Protein AF-A0A1G0I8A7-F1 (afdb_monomer_lite)

Structure (mmCIF, N/CA/C/O backbone):
data_AF-A0A1G0I8A7-F1
#
_entry.id   AF-A0A1G0I8A7-F1
#
loop_
_atom_site.group_PDB
_atom_site.id
_atom_site.type_symbol
_atom_site.label_atom_id
_atom_site.label_alt_id
_atom_site.label_comp_id
_atom_site.label_asym_id
_atom_site.label_entity_id
_atom_site.label_seq_id
_atom_site.pdbx_PDB_ins_code
_atom_site.Cartn_x
_atom_site.Cartn_y
_atom_site.Cartn_z
_atom_site.occupancy
_atom_site.B_iso_or_equiv
_atom_site.auth_seq_id
_atom_site.auth_comp_id
_atom_site.auth_asym_id
_atom_site.auth_atom_id
_atom_site.pdbx_PDB_model_num
ATOM 1 N N . MET A 1 1 ? 21.367 -0.487 -5.328 1.00 58.59 1 MET A N 1
ATOM 2 C CA . MET A 1 1 ? 20.709 -0.122 -4.054 1.00 58.59 1 MET A CA 1
ATOM 3 C C . MET A 1 1 ? 19.852 -1.311 -3.651 1.00 58.59 1 MET A C 1
ATOM 5 O O . MET A 1 1 ? 19.313 -1.938 -4.552 1.00 58.59 1 MET A O 1
ATOM 9 N N . LEU A 1 2 ? 19.801 -1.679 -2.370 1.00 81.94 2 LEU A N 1
ATOM 10 C CA . LEU A 1 2 ? 18.893 -2.737 -1.908 1.00 81.94 2 LEU A CA 1
ATOM 11 C C . LEU A 1 2 ? 17.459 -2.198 -1.983 1.00 81.94 2 LEU A C 1
ATOM 13 O O . LEU A 1 2 ? 17.202 -1.116 -1.460 1.00 81.94 2 LEU A O 1
ATOM 17 N N . ASP A 1 3 ? 16.574 -2.905 -2.680 1.00 93.94 3 ASP A N 1
ATOM 18 C CA . ASP A 1 3 ? 15.157 -2.542 -2.786 1.00 93.94 3 ASP A CA 1
ATOM 19 C C . ASP A 1 3 ? 14.372 -3.022 -1.548 1.00 93.94 3 ASP A C 1
ATOM 21 O O . ASP A 1 3 ? 14.861 -3.838 -0.759 1.00 93.94 3 ASP A O 1
ATOM 25 N N . ILE A 1 4 ? 13.170 -2.483 -1.346 1.00 94.38 4 ILE A N 1
ATOM 26 C CA . ILE A 1 4 ? 12.315 -2.737 -0.184 1.00 94.38 4 ILE A CA 1
ATOM 27 C C . ILE A 1 4 ? 11.201 -3.708 -0.578 1.00 94.38 4 ILE A C 1
ATOM 29 O O . ILE A 1 4 ? 10.385 -3.397 -1.438 1.00 94.38 4 ILE A O 1
ATOM 33 N N . PHE A 1 5 ? 11.144 -4.846 0.117 1.00 97.19 5 PHE A N 1
ATOM 34 C CA . PHE A 1 5 ? 10.178 -5.932 -0.121 1.00 97.19 5 PHE A CA 1
ATOM 35 C C . PHE A 1 5 ? 9.355 -6.295 1.120 1.00 97.19 5 PHE A C 1
ATOM 37 O O . PHE A 1 5 ? 8.762 -7.364 1.184 1.00 97.19 5 PHE A O 1
ATOM 44 N N . LYS A 1 6 ? 9.380 -5.473 2.174 1.00 96.56 6 LYS A N 1
ATOM 45 C CA . LYS A 1 6 ? 8.681 -5.789 3.424 1.00 96.56 6 LYS A CA 1
ATOM 46 C C . LYS A 1 6 ? 7.879 -4.600 3.904 1.00 96.56 6 LYS A C 1
ATOM 48 O O . LYS A 1 6 ? 8.460 -3.561 4.218 1.00 96.56 6 LYS A O 1
ATOM 53 N N . VAL A 1 7 ? 6.572 -4.788 4.058 1.00 96.12 7 VAL A N 1
ATOM 54 C CA . VAL A 1 7 ? 5.684 -3.769 4.618 1.00 96.12 7 VAL A CA 1
ATOM 55 C C . VAL A 1 7 ? 5.282 -4.155 6.038 1.00 96.12 7 VAL A C 1
ATOM 57 O O . VAL A 1 7 ? 4.860 -5.273 6.323 1.00 96.12 7 VAL A O 1
ATOM 60 N N . ILE A 1 8 ? 5.398 -3.212 6.974 1.00 96.25 8 ILE A N 1
ATOM 61 C CA . ILE A 1 8 ? 5.008 -3.426 8.371 1.00 96.25 8 ILE A CA 1
ATOM 62 C C . ILE A 1 8 ? 3.897 -2.445 8.731 1.00 96.25 8 ILE A C 1
ATOM 64 O O . ILE A 1 8 ? 4.121 -1.249 8.891 1.00 96.25 8 ILE A O 1
ATOM 68 N N . LEU A 1 9 ? 2.685 -2.965 8.933 1.00 96.50 9 LEU A N 1
ATOM 69 C CA . LEU A 1 9 ? 1.568 -2.167 9.436 1.00 96.50 9 LEU A CA 1
ATOM 70 C C . LEU A 1 9 ? 1.633 -2.054 10.961 1.00 96.50 9 LEU A C 1
ATOM 72 O O . LEU A 1 9 ? 1.519 -3.054 11.683 1.00 96.50 9 LEU A O 1
ATOM 76 N N . ALA A 1 10 ? 1.748 -0.823 11.459 1.00 95.81 10 ALA A N 1
ATOM 77 C CA . ALA A 1 10 ? 1.671 -0.533 12.884 1.00 95.81 10 ALA A CA 1
ATOM 78 C C . ALA A 1 10 ? 0.334 -1.005 13.486 1.00 95.81 10 ALA A C 1
ATOM 80 O O . ALA A 1 10 ? -0.706 -1.044 12.823 1.00 95.81 10 ALA A O 1
ATOM 81 N N . LYS A 1 11 ? 0.33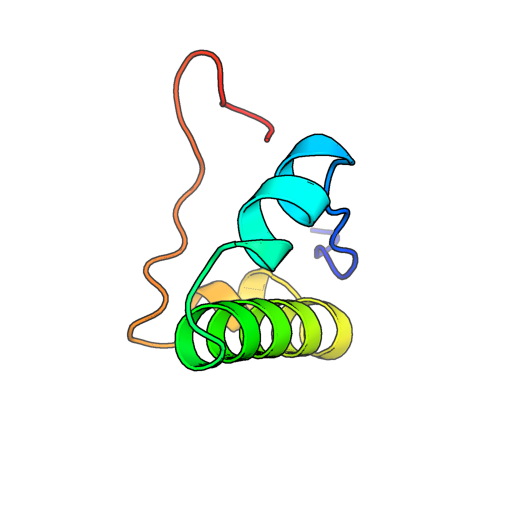2 -1.313 14.789 1.00 97.56 11 LYS A N 1
ATOM 82 C CA . LYS A 1 11 ? -0.874 -1.760 15.511 1.00 97.56 11 LYS A CA 1
ATOM 83 C C . LYS A 1 11 ? -2.044 -0.783 15.359 1.00 97.56 11 LYS A C 1
ATOM 85 O O . LYS A 1 11 ? -3.183 -1.224 15.229 1.00 97.56 11 LYS A O 1
ATOM 90 N N . GLN A 1 12 ? -1.762 0.520 15.374 1.00 97.06 12 GLN A N 1
ATOM 91 C CA . GLN A 1 12 ? -2.785 1.547 15.194 1.00 97.06 12 GLN A CA 1
ATOM 92 C C . GLN A 1 12 ? -3.352 1.529 13.768 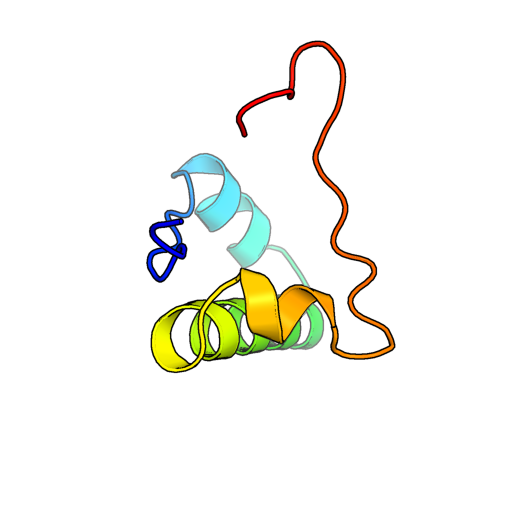1.00 97.06 12 GLN A C 1
ATOM 94 O O . GLN A 1 12 ? -4.564 1.435 13.616 1.00 97.06 12 GLN A O 1
ATOM 99 N N . ALA A 1 13 ? -2.496 1.450 12.742 1.00 96.44 13 ALA A N 1
ATOM 100 C CA . ALA A 1 13 ? -2.932 1.343 11.349 1.00 96.44 13 ALA A CA 1
ATOM 101 C C . ALA A 1 13 ? -3.866 0.142 11.122 1.00 96.44 13 ALA A C 1
ATOM 103 O O . ALA A 1 13 ? -4.913 0.281 10.500 1.00 96.44 13 ALA A O 1
ATOM 104 N N . LYS A 1 14 ? -3.562 -1.024 11.709 1.00 97.62 14 LYS A N 1
ATOM 105 C CA . LYS A 1 14 ? -4.447 -2.204 11.639 1.00 97.62 14 LYS A CA 1
ATOM 106 C C . LYS A 1 14 ? -5.836 -1.945 12.244 1.00 97.62 14 LYS A C 1
ATOM 108 O O . LYS A 1 14 ? -6.834 -2.404 11.694 1.00 97.62 14 LYS A O 1
ATOM 113 N N . ARG A 1 15 ? -5.909 -1.212 13.363 1.00 98.19 15 ARG A N 1
ATOM 114 C CA . ARG A 1 15 ? -7.177 -0.831 14.020 1.00 98.19 15 ARG A CA 1
ATOM 115 C C . ARG A 1 15 ? -7.971 0.194 13.219 1.00 98.19 15 ARG A C 1
ATOM 117 O O . ARG A 1 15 ? -9.195 0.206 13.296 1.00 98.19 15 ARG A O 1
ATOM 124 N N . ASP A 1 16 ? -7.287 1.070 12.499 1.00 98.12 16 ASP A N 1
ATOM 125 C CA . ASP A 1 16 ? -7.947 2.068 11.665 1.00 98.12 16 ASP A CA 1
ATOM 126 C C . ASP A 1 16 ? -8.483 1.415 10.387 1.00 98.12 16 ASP A C 1
ATOM 128 O O . ASP A 1 16 ? -9.647 1.609 10.044 1.00 98.12 16 ASP A O 1
ATOM 132 N N . LEU A 1 17 ? -7.699 0.525 9.766 1.00 97.88 17 LEU A N 1
ATOM 133 C CA . LEU A 1 17 ? -8.114 -0.258 8.598 1.00 97.88 17 LEU A CA 1
ATOM 134 C C . LEU A 1 17 ? -9.367 -1.098 8.857 1.00 97.88 17 LEU A C 1
ATOM 136 O O . LEU A 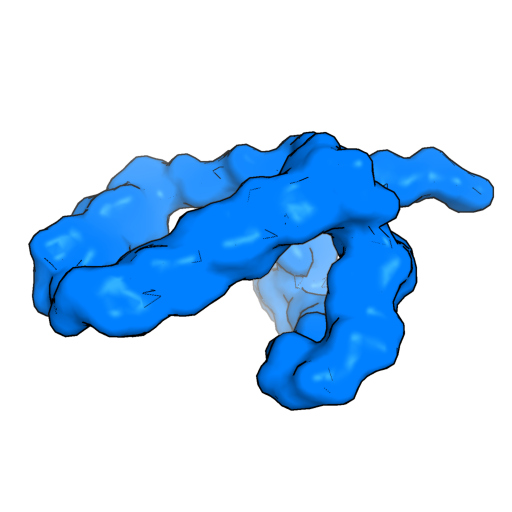1 17 ? -10.209 -1.206 7.971 1.00 97.88 17 LEU A O 1
ATOM 140 N N . SER A 1 18 ? -9.544 -1.641 10.067 1.00 97.00 18 SER A N 1
ATOM 141 C CA . SER A 1 18 ? -10.736 -2.435 10.400 1.00 97.00 18 SER A CA 1
ATOM 142 C C . SER A 1 18 ? -12.041 -1.631 10.391 1.00 97.00 18 SER A C 1
ATOM 144 O O . SER A 1 18 ? -13.114 -2.225 10.442 1.00 97.00 18 SER A O 1
ATOM 146 N N . LYS A 1 19 ? -11.967 -0.294 10.376 1.00 98.06 19 LYS A N 1
ATOM 147 C CA . LYS A 1 19 ? -13.127 0.612 10.364 1.00 98.06 19 LYS A CA 1
ATOM 148 C C . LYS A 1 19 ? -13.424 1.176 8.973 1.00 98.06 19 LYS A C 1
ATOM 150 O O . LYS A 1 19 ? -14.434 1.854 8.803 1.00 98.06 19 LYS A O 1
ATOM 155 N N . LEU A 1 20 ? -12.546 0.947 7.996 1.00 97.94 20 LEU A N 1
ATOM 156 C CA . LEU A 1 20 ? -12.683 1.499 6.652 1.00 97.94 20 LEU A CA 1
ATOM 157 C C . LEU A 1 20 ? -13.536 0.597 5.748 1.00 97.94 20 LEU A C 1
ATOM 159 O O . LEU A 1 20 ? -13.610 -0.615 5.963 1.00 97.94 20 LEU A O 1
ATOM 163 N N . PRO A 1 21 ? -14.142 1.155 4.683 1.00 98.56 21 PRO A N 1
ATOM 164 C CA . PRO A 1 21 ? -14.794 0.358 3.654 1.00 98.56 21 PRO A CA 1
ATOM 165 C C . PRO A 1 21 ? -13.852 -0.693 3.053 1.00 98.56 21 PRO A C 1
ATOM 167 O O . PRO A 1 21 ? -12.690 -0.411 2.749 1.00 98.56 21 PRO A O 1
ATOM 170 N N . SER A 1 22 ? -14.375 -1.896 2.804 1.00 97.69 22 SER A N 1
ATOM 171 C CA . SER A 1 22 ? -13.579 -3.047 2.349 1.00 97.69 22 SER A CA 1
ATOM 172 C C . SER A 1 22 ? -12.796 -2.789 1.059 1.00 97.69 22 SER A C 1
ATOM 174 O O . SER A 1 22 ? -11.695 -3.307 0.895 1.00 97.69 22 SER A O 1
ATOM 176 N N . HIS A 1 23 ? -13.323 -1.963 0.154 1.00 97.75 23 HIS A N 1
ATOM 177 C CA . HIS A 1 23 ? -12.646 -1.624 -1.096 1.00 97.75 23 HIS A CA 1
ATOM 178 C C . HIS A 1 23 ? -11.377 -0.781 -0.881 1.00 97.75 23 HIS A C 1
ATOM 180 O O . HIS A 1 23 ? -10.434 -0.920 -1.653 1.00 97.75 23 HIS A O 1
ATOM 186 N N . ILE A 1 24 ? -11.318 0.048 0.168 1.00 96.94 24 ILE A N 1
ATOM 187 C CA . ILE A 1 24 ? -10.109 0.806 0.525 1.00 96.94 24 ILE A CA 1
ATOM 188 C C . ILE A 1 24 ? -9.051 -0.145 1.081 1.00 96.94 24 ILE A C 1
ATOM 190 O O . ILE A 1 24 ? -7.906 -0.125 0.636 1.00 96.94 24 ILE A O 1
ATOM 194 N N . VAL A 1 25 ? -9.456 -1.033 1.994 1.00 98.19 25 VAL A N 1
ATOM 195 C CA . VAL A 1 25 ? -8.558 -2.036 2.583 1.00 98.19 25 VAL A CA 1
ATOM 196 C C . VAL A 1 25 ? -7.984 -2.948 1.499 1.00 98.19 25 VAL A C 1
ATOM 198 O O . VAL A 1 25 ? -6.783 -3.182 1.477 1.00 98.19 25 VAL A O 1
ATOM 201 N N . ARG A 1 26 ? -8.809 -3.407 0.549 1.00 98.12 26 ARG A N 1
ATOM 202 C CA . ARG A 1 26 ? -8.351 -4.237 -0.578 1.00 98.12 26 ARG A CA 1
ATOM 203 C C . ARG A 1 26 ? -7.313 -3.535 -1.449 1.00 98.12 26 ARG A C 1
ATOM 205 O O . ARG A 1 26 ? -6.345 -4.178 -1.828 1.00 98.12 26 ARG A O 1
ATOM 212 N N . LYS A 1 27 ? -7.486 -2.241 -1.738 1.00 96.00 27 LYS A N 1
ATOM 213 C CA . LYS A 1 27 ? -6.496 -1.470 -2.507 1.00 96.00 27 LYS A CA 1
ATOM 214 C C . LYS A 1 27 ? -5.156 -1.388 -1.782 1.00 96.00 27 LYS A C 1
ATOM 216 O O . LYS A 1 27 ? -4.133 -1.636 -2.406 1.00 96.00 27 LYS A O 1
ATOM 221 N N . LEU A 1 28 ? -5.166 -1.106 -0.476 1.00 96.88 28 LEU A N 1
ATOM 222 C CA . LEU A 1 28 ? -3.934 -1.092 0.313 1.00 96.88 28 LEU A CA 1
ATOM 223 C C . LEU A 1 28 ? -3.260 -2.466 0.323 1.00 96.88 28 LEU A C 1
ATOM 225 O O . LEU A 1 28 ? -2.062 -2.547 0.107 1.00 96.88 28 LEU A O 1
ATOM 229 N N . MET A 1 29 ? -4.014 -3.541 0.566 1.00 97.81 29 MET A N 1
ATOM 230 C CA . MET A 1 29 ? -3.432 -4.886 0.609 1.00 97.81 29 MET A CA 1
ATOM 231 C C . MET A 1 29 ? -2.909 -5.333 -0.763 1.00 97.81 29 MET A C 1
ATOM 233 O O . MET A 1 29 ? -1.912 -6.037 -0.804 1.00 97.81 29 MET A O 1
ATOM 237 N N . GLY A 1 30 ? -3.529 -4.891 -1.864 1.00 96.94 30 GLY A N 1
ATOM 238 C CA . GLY A 1 30 ? -2.992 -5.090 -3.214 1.00 96.94 30 GLY A CA 1
ATOM 239 C C . GLY A 1 30 ? -1.651 -4.385 -3.409 1.00 96.94 30 GLY A C 1
ATOM 240 O O . GLY A 1 30 ? -0.696 -5.008 -3.846 1.00 96.94 30 GLY A O 1
ATOM 241 N N . TRP A 1 31 ? -1.541 -3.125 -2.980 1.00 96.75 31 TRP A N 1
ATOM 242 C CA . TRP A 1 31 ? -0.261 -2.412 -2.995 1.00 96.75 31 TRP A CA 1
ATOM 243 C C . TRP A 1 31 ? 0.805 -3.098 -2.121 1.00 96.75 31 TRP A C 1
ATOM 245 O O . TRP A 1 31 ? 1.951 -3.222 -2.539 1.00 96.75 31 TRP A O 1
ATOM 255 N N . VAL A 1 32 ? 0.434 -3.591 -0.928 1.00 97.62 32 VAL A N 1
ATOM 256 C CA . VAL A 1 32 ? 1.348 -4.364 -0.064 1.00 97.62 32 VAL A CA 1
ATOM 257 C C . VAL A 1 32 ? 1.865 -5.600 -0.796 1.00 97.62 32 VAL A C 1
ATOM 259 O O . VAL A 1 32 ? 3.072 -5.806 -0.841 1.00 97.62 32 VAL A O 1
ATOM 262 N N . ASP A 1 33 ? 0.967 -6.386 -1.389 1.00 98.00 33 ASP A N 1
ATOM 263 C CA . ASP A 1 33 ? 1.322 -7.594 -2.136 1.00 98.00 33 ASP A CA 1
ATOM 264 C C . ASP A 1 33 ? 2.248 -7.273 -3.322 1.00 98.00 33 ASP A C 1
ATOM 266 O O . ASP A 1 33 ? 3.249 -7.952 -3.541 1.00 98.00 33 ASP A O 1
ATOM 270 N N . GLU A 1 34 ? 1.991 -6.185 -4.050 1.00 96.81 34 GLU A N 1
ATOM 271 C CA . GLU A 1 34 ? 2.861 -5.748 -5.144 1.00 96.81 34 GLU A CA 1
ATOM 272 C C . GLU A 1 34 ? 4.264 -5.354 -4.658 1.00 96.81 34 GLU A C 1
ATOM 274 O O . GLU A 1 34 ? 5.251 -5.769 -5.270 1.00 96.81 34 GLU A O 1
ATOM 279 N N . VAL A 1 35 ? 4.381 -4.618 -3.545 1.00 97.19 35 VAL A N 1
ATOM 280 C CA . VAL A 1 35 ? 5.683 -4.254 -2.954 1.00 97.19 35 VAL A CA 1
ATOM 281 C C . VAL A 1 35 ? 6.441 -5.494 -2.489 1.00 97.19 35 VAL A C 1
ATOM 283 O O . VAL A 1 35 ? 7.638 -5.606 -2.745 1.00 97.19 35 VAL A O 1
ATOM 286 N N . GLU A 1 36 ? 5.771 -6.434 -1.823 1.00 97.88 36 GLU A N 1
ATOM 287 C CA . GLU A 1 36 ? 6.419 -7.635 -1.284 1.00 97.88 36 GLU A CA 1
ATOM 288 C C . GLU A 1 36 ? 6.870 -8.615 -2.380 1.00 97.88 36 GLU A C 1
ATOM 290 O O . GLU A 1 36 ? 7.875 -9.304 -2.198 1.00 97.88 36 GLU A O 1
ATOM 295 N N . ASN A 1 37 ? 6.200 -8.635 -3.539 1.00 97.81 37 ASN A N 1
ATOM 296 C CA . ASN A 1 37 ? 6.559 -9.506 -4.665 1.00 97.81 37 ASN A CA 1
ATOM 297 C C . ASN A 1 37 ? 7.478 -8.847 -5.707 1.00 97.81 37 ASN A C 1
ATOM 299 O O . ASN A 1 37 ? 8.286 -9.536 -6.330 1.00 97.81 37 ASN A O 1
ATOM 303 N N . THR A 1 38 ? 7.355 -7.535 -5.920 1.00 96.12 38 THR A N 1
ATOM 304 C CA . THR A 1 38 ? 8.001 -6.828 -7.047 1.00 96.12 38 THR A CA 1
ATOM 305 C C . THR A 1 38 ? 9.048 -5.811 -6.592 1.00 96.12 38 THR A C 1
ATOM 307 O O . THR A 1 38 ? 9.975 -5.516 -7.343 1.00 96.12 38 THR A O 1
ATOM 310 N N . GLY A 1 39 ? 8.950 -5.325 -5.354 1.00 96.38 39 GLY A N 1
ATOM 311 C CA . GLY A 1 39 ? 9.848 -4.321 -4.790 1.00 96.38 39 GLY A CA 1
ATOM 312 C C . GLY A 1 39 ? 9.309 -2.899 -4.942 1.00 96.38 39 GLY A C 1
ATOM 313 O O . GLY A 1 39 ? 8.716 -2.528 -5.959 1.00 96.38 39 GLY A O 1
ATOM 314 N N . LEU A 1 40 ? 9.512 -2.078 -3.907 1.00 95.06 40 LEU A N 1
ATOM 315 C CA . LEU A 1 40 ? 8.996 -0.709 -3.850 1.00 95.06 40 LEU A CA 1
ATOM 316 C C . LEU A 1 40 ? 9.476 0.140 -5.033 1.00 95.06 40 LE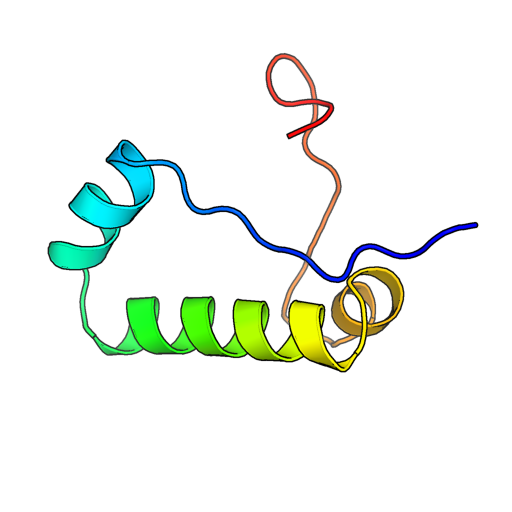U A C 1
ATOM 318 O O . LEU A 1 40 ? 8.717 0.957 -5.551 1.00 95.06 40 LEU A O 1
ATOM 322 N N . SER A 1 41 ? 10.725 -0.033 -5.470 1.00 94.31 41 SER A N 1
ATOM 323 C CA . SER A 1 41 ? 11.287 0.774 -6.555 1.00 94.31 41 SER A CA 1
ATOM 324 C C . SER A 1 41 ? 10.547 0.604 -7.887 1.00 94.31 41 SER A C 1
ATOM 326 O O . SER A 1 41 ? 10.396 1.582 -8.622 1.00 94.31 41 SER A O 1
ATOM 328 N N . GLU A 1 42 ? 10.043 -0.597 -8.175 1.00 95.44 42 GLU A N 1
ATOM 329 C CA . GLU A 1 42 ? 9.246 -0.887 -9.368 1.00 95.44 42 GLU A CA 1
ATOM 330 C C . GLU A 1 42 ? 7.789 -0.457 -9.187 1.00 95.44 42 GLU A C 1
ATOM 332 O O . GLU A 1 42 ? 7.231 0.193 -10.072 1.00 95.44 42 GLU A O 1
ATOM 337 N N . VAL A 1 43 ? 7.202 -0.720 -8.015 1.00 95.50 43 VAL A N 1
ATOM 338 C CA . VAL A 1 43 ? 5.824 -0.314 -7.686 1.00 95.50 43 VAL A CA 1
ATOM 339 C C . VAL A 1 43 ? 5.633 1.200 -7.812 1.00 95.50 43 VAL A C 1
ATOM 341 O O . VAL A 1 43 ? 4.651 1.653 -8.397 1.00 95.50 43 VAL A O 1
ATOM 344 N N . LYS A 1 44 ? 6.619 2.003 -7.389 1.00 93.38 44 LYS A N 1
ATOM 345 C CA . LYS A 1 44 ? 6.607 3.471 -7.540 1.00 93.38 44 LYS A CA 1
ATOM 346 C C . LYS A 1 44 ? 6.454 3.959 -8.985 1.00 93.38 44 LYS A C 1
ATOM 348 O O . LYS A 1 44 ? 6.059 5.103 -9.202 1.00 93.38 44 LYS A O 1
ATOM 353 N N . LYS A 1 45 ? 6.805 3.136 -9.978 1.00 93.69 45 LYS A N 1
ATOM 354 C CA . LYS A 1 45 ? 6.709 3.491 -11.402 1.00 93.69 45 L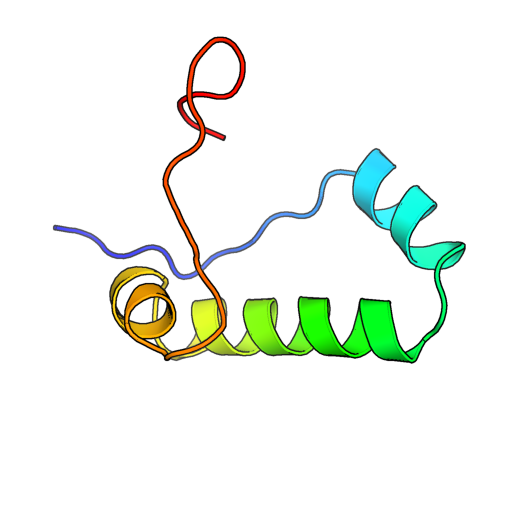YS A CA 1
ATOM 355 C C . LYS A 1 45 ? 5.302 3.276 -11.959 1.00 93.69 45 LYS A C 1
ATOM 357 O O . LYS A 1 45 ? 5.022 3.745 -13.062 1.00 93.69 45 LYS A O 1
ATOM 362 N N . ILE A 1 46 ? 4.429 2.574 -11.233 1.00 93.75 46 ILE A N 1
ATOM 363 C CA . ILE A 1 46 ? 3.070 2.264 -11.672 1.00 93.75 46 ILE A CA 1
ATOM 364 C C . ILE A 1 46 ? 2.235 3.557 -11.687 1.00 93.75 46 ILE A C 1
ATOM 366 O O . ILE A 1 46 ? 2.077 4.213 -10.649 1.00 93.75 46 ILE A O 1
ATOM 370 N N . PRO A 1 47 ? 1.672 3.952 -12.846 1.00 92.62 47 PRO A N 1
ATOM 371 C CA . PRO A 1 47 ? 0.824 5.133 -12.929 1.00 92.62 47 PRO A CA 1
ATOM 372 C C . PRO A 1 47 ? -0.391 5.018 -12.001 1.00 92.62 47 PRO A C 1
ATOM 374 O O . PRO A 1 47 ? -1.146 4.051 -12.066 1.00 92.62 47 PRO A O 1
ATOM 377 N N . GLY A 1 48 ? -0.604 6.035 -11.165 1.00 86.62 48 GLY A N 1
ATOM 378 C CA . GLY A 1 48 ? -1.764 6.132 -10.274 1.00 86.62 48 GLY A CA 1
ATOM 379 C C . GLY A 1 48 ? -1.497 5.821 -8.798 1.00 86.62 48 GLY A C 1
ATOM 380 O O . GLY A 1 48 ? -2.335 6.181 -7.974 1.00 86.62 48 GLY A O 1
ATOM 381 N N . TYR A 1 49 ? -0.353 5.227 -8.435 1.00 87.81 49 TYR A N 1
ATOM 382 C CA . TYR A 1 49 ? 0.020 5.074 -7.019 1.00 87.81 49 TYR A CA 1
ATOM 383 C C . TYR A 1 49 ? 0.542 6.363 -6.393 1.00 87.81 49 TYR A C 1
ATOM 385 O O . TYR A 1 49 ? 0.213 6.649 -5.247 1.00 87.81 49 TYR A O 1
ATOM 393 N N . HIS A 1 50 ? 1.245 7.199 -7.165 1.00 86.06 50 HIS A N 1
ATOM 394 C CA . HIS A 1 50 ? 1.753 8.493 -6.690 1.00 86.06 50 HIS A CA 1
ATOM 395 C C . HIS A 1 50 ? 2.576 8.377 -5.390 1.00 86.06 50 HIS A C 1
ATOM 397 O O . HIS A 1 50 ? 2.538 9.265 -4.537 1.00 86.06 50 HIS A O 1
ATOM 403 N N . ASP A 1 51 ? 3.307 7.270 -5.243 1.00 87.00 51 ASP A N 1
ATOM 404 C CA . ASP A 1 51 ? 4.129 6.996 -4.073 1.00 87.00 51 ASP A CA 1
ATOM 405 C C . ASP A 1 51 ? 5.345 7.921 -4.052 1.00 87.00 51 ASP A C 1
ATOM 407 O O . ASP A 1 51 ? 6.280 7.779 -4.843 1.00 87.00 51 ASP A O 1
ATOM 411 N N . GLU A 1 52 ? 5.360 8.853 -3.104 1.00 87.00 52 GLU A N 1
ATOM 412 C CA . GLU A 1 52 ? 6.448 9.806 -2.924 1.00 87.00 52 GLU A CA 1
ATOM 413 C C . GLU A 1 52 ? 7.013 9.733 -1.504 1.00 87.00 52 GLU A C 1
ATOM 415 O O . GLU A 1 52 ? 6.256 9.536 -0.548 1.00 87.00 52 GLU A O 1
ATOM 420 N N . PRO A 1 53 ? 8.336 9.919 -1.328 1.00 89.06 53 PRO A N 1
ATOM 421 C CA . PRO A 1 53 ? 8.933 9.958 -0.005 1.00 89.06 53 PRO A CA 1
ATOM 422 C C . PRO A 1 53 ? 8.262 11.009 0.878 1.00 89.06 53 PRO A C 1
ATOM 424 O O . PRO A 1 53 ? 8.080 12.170 0.489 1.00 89.06 53 PRO A O 1
ATOM 427 N N . LEU A 1 54 ? 7.930 10.600 2.098 1.00 91.00 54 LEU A N 1
ATOM 428 C CA . LEU A 1 54 ? 7.401 11.498 3.110 1.00 91.00 54 LEU A CA 1
ATOM 429 C C . LEU A 1 54 ? 8.462 12.533 3.518 1.00 91.00 54 LEU A C 1
ATOM 431 O O . LEU A 1 54 ? 9.668 12.304 3.422 1.00 91.00 54 LEU A O 1
ATOM 435 N N . LYS A 1 55 ? 8.003 13.703 3.971 1.00 92.56 55 LYS A N 1
ATOM 436 C CA . LYS A 1 55 ? 8.856 14.847 4.334 1.00 92.56 55 LYS A CA 1
ATOM 437 C C . LYS A 1 55 ? 8.623 15.274 5.787 1.00 92.56 55 LYS A C 1
ATOM 439 O O . LYS A 1 55 ? 7.606 14.936 6.396 1.00 92.56 55 LYS A O 1
ATOM 444 N N . GLY A 1 56 ? 9.548 16.066 6.332 1.00 94.31 56 GLY A N 1
ATOM 445 C CA . GLY A 1 56 ? 9.448 16.633 7.684 1.00 94.31 56 GLY A CA 1
ATOM 446 C C . GLY A 1 56 ? 9.561 15.570 8.778 1.00 94.31 56 GLY A C 1
ATOM 447 O O . GLY A 1 56 ? 10.352 14.646 8.652 1.00 94.31 56 GLY A O 1
ATOM 448 N N . ASN A 1 57 ? 8.731 15.655 9.823 1.00 93.88 57 ASN A N 1
ATOM 449 C CA . ASN A 1 57 ? 8.736 14.710 10.959 1.00 93.88 57 ASN A CA 1
ATOM 450 C C . ASN A 1 57 ? 8.377 13.261 10.582 1.00 93.88 57 ASN A C 1
ATOM 452 O O . ASN A 1 57 ? 8.405 12.373 11.431 1.00 93.88 57 ASN A O 1
ATOM 456 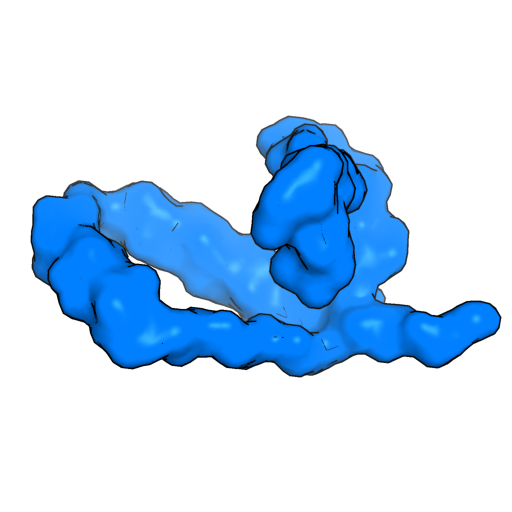N N . ARG A 1 58 ? 7.961 13.042 9.331 1.00 88.62 58 ARG A N 1
ATOM 457 C CA . ARG A 1 58 ? 7.653 11.727 8.769 1.00 88.62 58 ARG A CA 1
ATOM 458 C C . ARG A 1 58 ? 8.671 11.287 7.722 1.00 88.62 58 ARG A C 1
ATOM 460 O O . ARG A 1 58 ? 8.453 10.263 7.091 1.00 88.62 58 ARG A O 1
ATOM 467 N N . ALA A 1 59 ? 9.734 12.062 7.504 1.00 88.81 59 ALA A N 1
ATOM 468 C CA . ALA A 1 59 ? 10.869 11.579 6.736 1.00 88.81 59 ALA A CA 1
ATOM 469 C C . ALA A 1 59 ? 11.375 10.282 7.387 1.00 88.81 59 ALA A C 1
ATOM 471 O O . ALA A 1 59 ? 11.370 10.176 8.611 1.00 88.81 59 ALA A O 1
ATOM 472 N N . GLU A 1 60 ? 11.758 9.310 6.559 1.00 80.12 60 GLU A N 1
ATOM 473 C CA . GLU A 1 60 ? 12.179 7.957 6.970 1.00 80.12 60 GLU A CA 1
ATOM 474 C C . GLU A 1 60 ? 11.062 7.008 7.444 1.00 80.12 60 GLU A C 1
ATOM 476 O O . GLU A 1 60 ? 11.358 5.891 7.870 1.00 80.12 60 GLU A O 1
ATOM 481 N N . GLN A 1 61 ? 9.790 7.413 7.343 1.00 74.19 61 GLN A N 1
ATOM 482 C CA . GLN A 1 61 ? 8.646 6.495 7.457 1.00 74.19 61 GLN A CA 1
ATOM 483 C C . GLN A 1 61 ? 8.248 5.891 6.114 1.00 74.19 61 GLN A C 1
ATOM 485 O O . GLN A 1 61 ? 8.417 6.581 5.081 1.00 74.19 61 GLN A O 1
#

pLDDT: mean 93.66, std 6.68, range [58.59, 98.56]

Foldseek 3Di:
DDFAQDDDQDPVNVVVLVPDDPVVNVVVVVLNNCCNVPTPVVSCVDPPPVDDADDDPRGVD

Secondary structure (DSSP, 8-state):
-PPP------HHHHHHHTTS-HHHHHHHHHHHHHHHHH-HHHHTTSTTT------GGGTT-

Radius of gyration: 12.6 Å; chains: 1; bounding box: 36×26×28 Å

Sequence (61 aa):
MLDIFKVILAKQAKRDLSKLPSHIVRKLMGWVDEVENTGLSEVKKIPGYHDEPLKGNRAEQ